Protein AF-A0A6L7NFP5-F1 (afdb_monomer)

Radius of gyration: 17.08 Å; Cα contacts (8 Å, |Δi|>4): 109; chains: 1; bounding box: 43×22×59 Å

Nearest PDB structures (foldseek):
  6egc-assembly1_A  TM=5.122E-01  e=6.727E-01  synthetic construct
  7l2j-assembly1_D  TM=4.849E-01  e=2.870E+00  Rattus norvegicus
  7xge-assembly3_E  TM=2.994E-01  e=9.548E-01  synthetic construct
  8jzn-assembly1_A  TM=4.065E-01  e=2.350E+00  Saccharomyces cerevisiae

Sequence (139 aa):
MAVHKLMSAYLLLVAVAVAVHFMVFPLYAYDSGGEIMDAAHNVWHVLDVLMAAGLVLMMLTTWREKRRYEGDSSVDLRPWLRSNVMFYGTVLLALAFVPNWFEYAWGSNSKPIVWHVIDTALPLMFAVEAHRLWRATSV

Solvent-accessible surface area (backbone atoms only — not comparable to full-atom values): 7517 Å² total; per-residue (Å²): 106,69,66,41,46,52,53,13,52,50,26,35,50,52,15,51,52,46,44,51,47,66,70,49,38,85,80,64,26,49,48,100,86,69,46,76,36,69,72,50,55,54,51,49,57,56,49,49,55,51,48,54,55,40,49,54,52,50,47,55,55,28,46,55,50,34,58,74,55,58,93,51,91,84,61,60,69,63,67,46,48,53,28,46,51,54,31,53,50,44,50,52,49,48,63,54,45,54,59,39,50,50,28,46,78,70,75,44,92,44,54,69,72,58,48,56,51,46,59,54,48,48,26,53,52,29,38,55,50,14,52,52,37,43,55,70,59,79,115

Secondary structure (DSSP, 8-state):
-HHHHHHHHHHHHHHHHHHHHHHHHHHHSB-TTSPBPHHHHHHHHHHHHHHHHHHHHHHHHHHHHHHHTSS-TTS-HHHHHHHHHHHHHHHHHHHHHHHHHHHHHTTS---HHHHHHHHHHHHHHHHHHHHHHHHTT--

Foldseek 3Di:
DVVLLVLLVLLLVLLCLLLVLVVCCVVPQQDPVRHGDPVNVVSVVVSLVSLLVNLVSQLVVLVVQLVVPPPDPPDDPPSNVVSVCLNVVSVVLCVLSPVLVVCVVVVHDRDVVSVVCNSPPSSVSSNVSSVVSVVVPVD

pLDDT: mean 91.63, std 8.27, range [48.16, 98.56]

Structure (mmCIF, N/CA/C/O backbone):
data_AF-A0A6L7NFP5-F1
#
_entry.id   AF-A0A6L7NFP5-F1
#
loop_
_atom_site.group_PDB
_atom_site.id
_atom_site.type_symbol
_atom_site.label_atom_id
_atom_site.label_alt_id
_atom_site.label_comp_id
_atom_site.label_asym_id
_atom_site.label_entity_id
_atom_site.label_seq_id
_atom_site.pd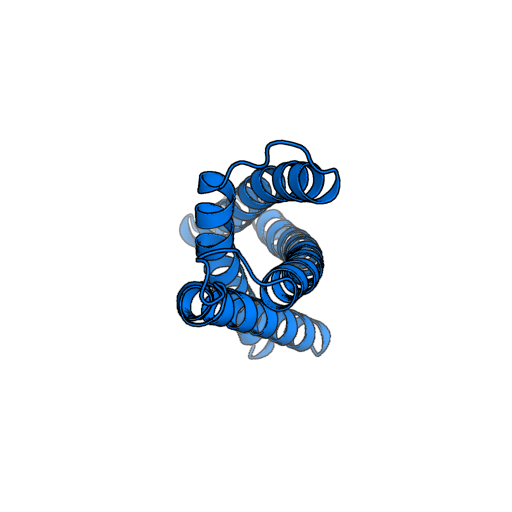bx_PDB_ins_code
_atom_site.Cartn_x
_atom_site.Cartn_y
_atom_site.Cartn_z
_atom_site.occupancy
_atom_site.B_iso_or_equiv
_atom_site.auth_seq_id
_atom_site.auth_comp_id
_atom_site.auth_asym_id
_atom_site.auth_atom_id
_atom_site.pdbx_PDB_model_num
ATOM 1 N N . MET A 1 1 ? -19.952 6.818 7.325 1.00 69.25 1 MET A N 1
ATOM 2 C CA . MET A 1 1 ? -20.266 5.578 6.578 1.00 69.25 1 MET A CA 1
ATOM 3 C C . MET A 1 1 ? -19.735 5.610 5.139 1.00 69.25 1 MET A C 1
ATOM 5 O O . MET A 1 1 ? -18.947 4.739 4.803 1.00 69.25 1 MET A O 1
ATOM 9 N N . ALA A 1 2 ? -20.060 6.619 4.317 1.00 85.62 2 ALA A N 1
ATOM 10 C CA . ALA A 1 2 ? -19.559 6.723 2.933 1.00 85.62 2 ALA A CA 1
ATOM 11 C C . ALA A 1 2 ? -18.019 6.803 2.815 1.00 85.62 2 ALA A C 1
ATOM 13 O O . ALA A 1 2 ? -17.428 6.145 1.965 1.00 85.62 2 ALA A O 1
ATOM 14 N N . VAL A 1 3 ? -17.363 7.538 3.721 1.00 91.19 3 VAL A N 1
ATOM 15 C CA . VAL A 1 3 ? -15.902 7.752 3.696 1.00 91.19 3 VAL A CA 1
ATOM 16 C C . VAL A 1 3 ? -15.105 6.445 3.809 1.00 91.19 3 VAL A C 1
ATOM 18 O O . VAL A 1 3 ? -14.180 6.235 3.035 1.00 91.19 3 VAL A O 1
ATOM 21 N N . HIS A 1 4 ? -15.484 5.528 4.708 1.00 92.31 4 HIS A N 1
ATOM 22 C CA . HIS A 1 4 ? -14.791 4.239 4.847 1.00 92.31 4 HIS A CA 1
ATOM 23 C C . HIS A 1 4 ? -14.941 3.356 3.601 1.00 92.31 4 HIS A C 1
ATOM 25 O O . HIS A 1 4 ? -13.985 2.685 3.225 1.00 92.31 4 HIS A O 1
ATOM 31 N N . LYS A 1 5 ? -16.104 3.385 2.930 1.00 93.50 5 LYS A N 1
ATOM 32 C CA . LYS A 1 5 ? -16.312 2.648 1.672 1.00 93.50 5 LYS A CA 1
ATOM 33 C C . LYS A 1 5 ? -15.468 3.219 0.535 1.00 93.50 5 LYS A C 1
ATOM 35 O O . LYS A 1 5 ? -14.884 2.448 -0.213 1.00 93.50 5 LYS A O 1
ATOM 40 N N . LEU A 1 6 ? -15.358 4.546 0.443 1.00 95.75 6 LEU A N 1
ATOM 41 C CA . LEU A 1 6 ? -14.488 5.207 -0.535 1.00 95.75 6 LEU A CA 1
ATOM 42 C C . LEU A 1 6 ? -13.010 4.876 -0.293 1.00 95.75 6 LEU A C 1
ATOM 44 O O . LEU A 1 6 ? -12.319 4.473 -1.222 1.00 95.75 6 LEU A O 1
ATOM 48 N N . MET A 1 7 ? -12.540 4.974 0.956 1.00 97.19 7 MET A N 1
ATOM 49 C CA . MET A 1 7 ? -11.166 4.603 1.327 1.00 97.19 7 MET A CA 1
ATOM 50 C C . MET A 1 7 ? -10.881 3.125 1.039 1.00 97.19 7 MET A C 1
ATOM 52 O O . MET A 1 7 ? -9.834 2.791 0.497 1.00 97.19 7 MET A O 1
ATOM 56 N N . SER A 1 8 ? -11.830 2.245 1.363 1.00 97.38 8 SER A N 1
ATOM 57 C CA . SER A 1 8 ? -11.748 0.813 1.078 1.00 97.38 8 SER A CA 1
ATOM 58 C C . SER A 1 8 ? -11.648 0.528 -0.422 1.00 97.38 8 SER A C 1
ATOM 60 O O . SER A 1 8 ? -10.729 -0.166 -0.850 1.00 97.38 8 SER A O 1
ATOM 62 N N . ALA A 1 9 ? -12.543 1.107 -1.227 1.00 97.75 9 ALA A N 1
ATOM 63 C CA . ALA A 1 9 ? -12.528 0.949 -2.677 1.00 97.75 9 ALA A CA 1
ATOM 64 C C . ALA A 1 9 ? -11.214 1.454 -3.288 1.00 97.75 9 ALA A C 1
ATOM 66 O O . ALA A 1 9 ? -10.637 0.769 -4.126 1.00 97.75 9 ALA A O 1
ATOM 67 N N . TYR A 1 10 ? -10.716 2.606 -2.828 1.00 98.31 10 TYR A N 1
ATOM 68 C CA . TYR A 1 10 ? -9.432 3.151 -3.262 1.00 98.31 10 TYR A CA 1
ATOM 69 C C . TYR A 1 10 ? -8.273 2.193 -2.960 1.00 98.31 10 TYR A C 1
ATOM 71 O O . TYR A 1 10 ? -7.544 1.807 -3.869 1.00 98.31 10 TYR A O 1
ATOM 79 N N . LEU A 1 11 ? -8.126 1.765 -1.700 1.00 98.50 11 LEU A N 1
ATOM 80 C CA . LEU A 1 11 ? -7.041 0.868 -1.292 1.00 98.50 11 LEU A CA 1
ATOM 81 C C . LEU A 1 11 ? -7.093 -0.462 -2.052 1.00 98.50 11 LEU A C 1
ATOM 83 O O . LEU A 1 11 ? -6.059 -0.946 -2.504 1.00 98.50 11 LEU A O 1
ATOM 87 N N . LEU A 1 12 ? -8.288 -1.030 -2.242 1.00 98.56 12 LEU A N 1
ATOM 88 C CA . LEU A 1 12 ? -8.457 -2.272 -2.995 1.00 98.56 12 LEU A CA 1
ATOM 89 C C . LEU A 1 12 ? -8.112 -2.098 -4.479 1.00 98.56 12 LEU A C 1
ATOM 91 O O . LEU A 1 12 ? -7.458 -2.964 -5.051 1.00 98.56 12 LEU A O 1
ATOM 95 N N . LEU A 1 13 ? -8.526 -0.989 -5.097 1.00 98.56 13 LEU A N 1
ATOM 96 C CA . LEU A 1 13 ? -8.212 -0.693 -6.494 1.00 98.56 13 LEU A CA 1
ATOM 97 C C . LEU A 1 13 ? -6.697 -0.585 -6.702 1.00 98.56 13 LEU A C 1
ATOM 99 O O . LEU A 1 13 ? -6.163 -1.227 -7.602 1.00 98.56 13 LEU A O 1
ATOM 103 N N . VAL A 1 14 ? -6.004 0.172 -5.845 1.00 98.56 14 VAL A N 1
ATOM 104 C CA . VAL A 1 14 ? -4.541 0.309 -5.912 1.00 98.56 14 VAL A CA 1
ATOM 105 C C . VAL A 1 14 ? -3.862 -1.037 -5.663 1.00 98.56 14 VAL A C 1
ATOM 107 O O . VAL A 1 14 ? -2.966 -1.406 -6.415 1.00 98.56 14 VAL A O 1
ATOM 110 N N . ALA A 1 15 ? -4.321 -1.812 -4.674 1.00 98.50 15 ALA A N 1
ATOM 111 C CA . ALA A 1 15 ? -3.798 -3.151 -4.413 1.00 98.50 15 ALA A CA 1
ATOM 112 C C . ALA A 1 15 ? -3.880 -4.055 -5.650 1.00 98.50 15 ALA A C 1
ATOM 114 O O . ALA A 1 15 ? -2.888 -4.662 -6.043 1.00 98.50 15 ALA A O 1
ATOM 115 N N . VAL A 1 16 ? -5.053 -4.126 -6.282 1.00 98.50 16 VAL A N 1
ATOM 116 C CA . VAL A 1 16 ? -5.256 -4.952 -7.477 1.00 98.50 16 VAL A CA 1
ATOM 117 C C . VAL A 1 16 ? -4.409 -4.442 -8.639 1.00 98.50 16 VAL A C 1
ATOM 119 O O . VAL A 1 16 ? -3.770 -5.250 -9.303 1.00 98.50 16 VAL A O 1
ATOM 122 N N . ALA A 1 17 ? -4.362 -3.128 -8.869 1.00 98.06 17 ALA A N 1
ATOM 123 C CA . ALA A 1 17 ? -3.584 -2.543 -9.957 1.00 98.06 17 ALA A CA 1
ATOM 124 C C . ALA A 1 17 ? -2.088 -2.873 -9.836 1.00 98.06 17 ALA A C 1
ATOM 126 O O . ALA A 1 17 ? -1.498 -3.358 -10.798 1.00 98.06 17 ALA A O 1
ATOM 127 N N . VAL A 1 18 ? -1.503 -2.686 -8.649 1.00 97.81 18 VAL A N 1
ATOM 128 C CA . VAL A 1 18 ? -0.089 -2.992 -8.386 1.00 97.81 18 VAL A CA 1
ATOM 129 C C . VAL A 1 18 ? 0.171 -4.491 -8.496 1.00 97.81 18 VAL A C 1
ATOM 131 O O . VAL A 1 18 ? 1.087 -4.891 -9.202 1.00 97.81 18 VAL A O 1
ATOM 134 N N . ALA A 1 19 ? -0.658 -5.334 -7.871 1.00 97.75 19 ALA A N 1
ATOM 135 C CA . ALA A 1 19 ? -0.469 -6.784 -7.911 1.00 97.75 19 ALA A CA 1
ATOM 136 C C . ALA A 1 19 ? -0.573 -7.349 -9.337 1.00 97.75 19 ALA A C 1
ATOM 138 O O . ALA A 1 19 ? 0.236 -8.186 -9.733 1.00 97.75 19 ALA A O 1
ATOM 139 N N . VAL A 1 20 ? -1.555 -6.889 -10.121 1.00 96.94 20 VAL A N 1
ATOM 140 C CA . VAL A 1 20 ? -1.706 -7.295 -11.523 1.00 96.94 20 VAL A CA 1
ATOM 141 C C . VAL A 1 20 ? -0.512 -6.812 -12.331 1.00 96.94 20 VAL A C 1
ATOM 143 O O . VAL A 1 20 ? 0.104 -7.623 -13.017 1.00 96.94 20 VAL A O 1
ATOM 146 N N . HIS A 1 21 ? -0.161 -5.527 -12.230 1.00 95.69 21 HIS A N 1
ATOM 147 C CA . HIS A 1 21 ? 0.953 -4.960 -12.980 1.00 95.69 21 HIS A CA 1
ATOM 148 C C . HIS A 1 21 ? 2.274 -5.660 -12.651 1.00 95.69 21 HIS A C 1
ATOM 150 O O . HIS A 1 21 ? 2.960 -6.077 -13.573 1.00 95.69 21 HIS A O 1
ATOM 156 N N . PHE A 1 22 ? 2.575 -5.902 -11.374 1.00 94.94 22 PHE A N 1
ATOM 157 C CA . PHE A 1 22 ? 3.759 -6.645 -10.939 1.00 94.94 22 PHE A CA 1
ATOM 158 C C . PHE A 1 22 ? 3.847 -8.042 -11.575 1.00 94.94 22 PHE A C 1
ATOM 160 O O . PHE A 1 22 ? 4.906 -8.445 -12.049 1.00 94.94 22 PHE A O 1
ATOM 167 N N . MET A 1 23 ? 2.723 -8.764 -11.650 1.00 94.75 23 MET A N 1
ATOM 168 C CA . MET A 1 23 ? 2.671 -10.106 -12.245 1.00 94.75 23 MET A CA 1
ATOM 169 C C . MET A 1 23 ? 2.800 -10.093 -13.769 1.00 94.75 23 MET A C 1
ATOM 171 O O . MET A 1 23 ? 3.398 -11.004 -14.341 1.00 94.75 23 MET A O 1
ATOM 175 N N . VAL A 1 24 ? 2.225 -9.091 -14.441 1.00 94.00 24 VAL A N 1
ATOM 176 C CA . VAL A 1 24 ? 2.261 -9.005 -15.908 1.00 94.00 24 VAL A CA 1
ATOM 177 C C . VAL A 1 24 ? 3.479 -8.253 -16.438 1.00 94.00 24 VAL A C 1
ATOM 179 O O . VAL A 1 24 ? 3.789 -8.398 -17.615 1.00 94.00 24 VAL A O 1
ATOM 182 N N . PHE A 1 25 ? 4.188 -7.490 -15.600 1.00 90.94 25 PHE A N 1
ATOM 183 C CA . PHE A 1 25 ? 5.337 -6.671 -15.987 1.00 90.94 25 PHE A CA 1
ATOM 184 C C . PHE A 1 25 ? 6.372 -7.459 -16.805 1.00 90.94 25 PHE A C 1
ATOM 186 O O . PHE A 1 25 ? 6.695 -7.010 -17.904 1.00 90.94 25 PHE A O 1
ATOM 193 N N . PRO A 1 26 ? 6.809 -8.674 -16.408 1.00 89.75 26 PRO A N 1
ATOM 194 C CA . PRO A 1 26 ? 7.782 -9.435 -17.196 1.00 89.75 26 PRO A CA 1
ATOM 195 C C . PRO A 1 26 ? 7.320 -9.786 -18.619 1.00 89.75 26 PRO A C 1
ATOM 197 O O . PRO A 1 26 ? 8.154 -10.081 -19.468 1.00 89.75 26 PRO A O 1
ATOM 200 N N . LEU A 1 27 ? 6.009 -9.771 -18.891 1.00 89.94 27 LEU A N 1
ATOM 201 C CA . LEU A 1 27 ? 5.435 -10.160 -20.182 1.00 89.94 27 LEU A CA 1
ATOM 202 C 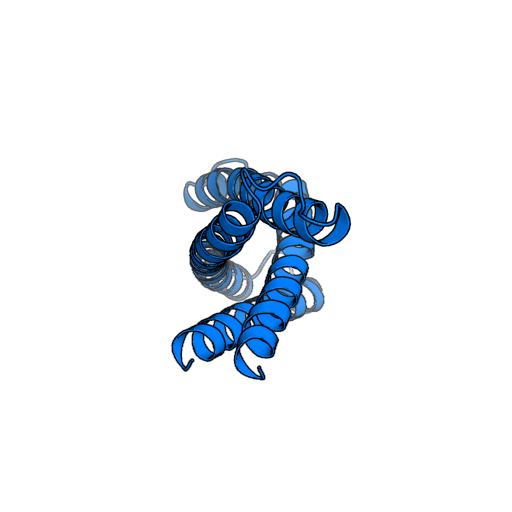C . LEU A 1 27 ? 5.501 -9.052 -21.237 1.00 89.94 27 LEU A C 1
ATOM 204 O O . LEU A 1 27 ? 5.393 -9.352 -22.423 1.00 89.94 27 LEU A O 1
ATOM 208 N N . TYR A 1 28 ? 5.618 -7.788 -20.824 1.00 88.50 28 TYR A N 1
ATOM 209 C CA . TYR A 1 28 ? 5.566 -6.649 -21.748 1.00 88.50 28 TYR A CA 1
ATOM 210 C C . TYR A 1 28 ? 6.579 -5.546 -21.445 1.00 88.50 28 TYR A C 1
ATOM 212 O O . TYR A 1 28 ? 6.669 -4.582 -22.200 1.00 88.50 28 TYR A O 1
ATOM 220 N N . ALA A 1 29 ? 7.314 -5.647 -20.338 1.00 87.88 29 ALA A N 1
ATOM 221 C CA . ALA A 1 29 ? 8.253 -4.612 -19.944 1.00 87.88 29 ALA A CA 1
ATOM 222 C C . ALA A 1 29 ? 9.473 -4.531 -20.850 1.00 87.88 29 ALA A C 1
ATOM 224 O O . ALA A 1 29 ? 10.096 -3.481 -20.861 1.00 87.88 29 ALA A O 1
ATOM 225 N N . TYR A 1 30 ? 9.812 -5.595 -21.578 1.00 89.50 30 TYR A N 1
ATOM 226 C CA . TYR A 1 30 ? 11.044 -5.682 -22.351 1.00 89.50 30 TYR A CA 1
ATOM 227 C C . TYR A 1 30 ? 10.773 -5.615 -23.851 1.00 89.50 30 TYR A C 1
ATOM 229 O O . TYR A 1 30 ? 9.870 -6.285 -24.357 1.00 89.50 30 TYR A O 1
ATOM 237 N N . ASP A 1 31 ? 11.569 -4.820 -24.559 1.00 86.31 31 ASP A N 1
ATOM 238 C CA . ASP A 1 31 ? 11.563 -4.776 -26.016 1.00 86.31 31 ASP A CA 1
ATOM 239 C C . ASP A 1 31 ? 12.318 -5.975 -26.632 1.00 86.31 31 ASP A C 1
ATOM 241 O O . ASP A 1 31 ? 12.824 -6.860 -25.937 1.00 86.31 31 ASP A O 1
ATOM 245 N N . SER A 1 32 ? 12.417 -6.020 -27.965 1.00 84.75 32 SER A N 1
ATOM 246 C CA . SER A 1 32 ? 13.151 -7.083 -28.669 1.00 84.75 32 SER A CA 1
ATOM 247 C C . SER A 1 32 ? 14.661 -7.103 -28.388 1.00 84.75 32 SER A C 1
ATOM 249 O O . SER A 1 32 ? 15.314 -8.098 -28.697 1.00 84.75 32 SER A O 1
ATOM 251 N N . GLY A 1 33 ? 15.219 -6.016 -27.846 1.00 84.38 33 GLY A N 1
ATOM 252 C CA . GLY A 1 33 ? 16.610 -5.902 -27.411 1.00 84.38 33 GLY A CA 1
ATOM 253 C C . GLY A 1 33 ? 16.832 -6.307 -25.950 1.00 84.38 33 GLY A C 1
ATOM 254 O O . GLY A 1 33 ? 17.980 -6.418 -25.527 1.00 84.38 33 GLY A O 1
ATOM 255 N N . GLY A 1 34 ? 15.761 -6.575 -25.195 1.00 81.69 34 GLY A N 1
ATOM 256 C CA . GLY A 1 34 ? 15.824 -6.878 -23.766 1.00 81.69 34 GLY A CA 1
ATOM 257 C C . GLY A 1 34 ? 15.925 -5.636 -22.878 1.00 81.69 34 GLY A C 1
ATOM 258 O O . GLY A 1 34 ? 16.208 -5.771 -21.687 1.00 81.69 34 GLY A O 1
ATOM 259 N N . GLU A 1 35 ? 15.693 -4.440 -23.424 1.00 83.75 35 GLU A N 1
ATOM 260 C CA . GLU A 1 35 ? 15.655 -3.190 -22.666 1.00 83.75 35 GLU A CA 1
ATOM 261 C C . GLU A 1 35 ? 14.242 -2.907 -22.151 1.00 83.75 35 GLU A C 1
ATOM 263 O O . GLU A 1 35 ? 13.248 -3.302 -22.765 1.00 83.75 35 GLU A O 1
ATOM 268 N N . ILE A 1 36 ? 14.137 -2.233 -21.001 1.00 83.25 36 ILE A N 1
ATOM 269 C CA . ILE A 1 36 ? 12.831 -1.887 -20.433 1.00 83.25 36 ILE A CA 1
ATOM 270 C C . ILE A 1 36 ? 12.190 -0.777 -21.272 1.00 83.25 36 ILE A C 1
ATOM 272 O O . ILE A 1 36 ? 12.762 0.296 -21.428 1.00 83.25 36 ILE A O 1
ATOM 276 N N . MET A 1 37 ? 10.972 -1.011 -21.752 1.00 86.06 37 MET A N 1
ATOM 277 C CA . MET A 1 37 ? 10.187 -0.042 -22.507 1.00 86.06 37 MET A CA 1
ATOM 278 C C . MET A 1 37 ? 9.759 1.143 -21.628 1.00 86.06 37 MET A C 1
ATOM 280 O O . MET A 1 37 ? 9.187 0.950 -20.551 1.00 86.06 37 MET A O 1
ATOM 284 N N . ASP A 1 38 ? 9.889 2.370 -22.146 1.00 84.31 38 ASP A N 1
ATOM 285 C CA . ASP A 1 38 ? 9.440 3.606 -21.476 1.00 84.31 38 ASP A CA 1
ATOM 286 C C . ASP A 1 38 ? 7.981 3.534 -21.006 1.00 84.31 38 ASP A C 1
ATOM 288 O O . ASP A 1 38 ? 7.623 3.995 -19.922 1.00 84.31 38 ASP A O 1
ATOM 292 N N . ALA A 1 39 ? 7.114 2.915 -21.812 1.00 82.44 39 ALA A N 1
ATOM 293 C CA . ALA A 1 39 ? 5.708 2.734 -21.472 1.00 82.44 39 ALA A CA 1
ATOM 294 C C . ALA A 1 39 ? 5.521 1.923 -20.178 1.00 82.44 39 ALA A C 1
ATOM 296 O O . ALA A 1 39 ? 4.657 2.262 -19.372 1.00 82.44 39 ALA A O 1
ATOM 297 N N . ALA A 1 40 ? 6.334 0.887 -19.953 1.00 83.81 40 ALA A N 1
ATOM 298 C CA . ALA A 1 40 ? 6.277 0.082 -18.737 1.00 83.81 40 ALA A CA 1
ATOM 299 C C . ALA A 1 40 ? 6.799 0.863 -17.520 1.00 83.81 40 ALA A C 1
ATOM 301 O O . ALA A 1 40 ? 6.203 0.796 -16.448 1.00 83.81 40 ALA A O 1
ATOM 302 N N . HIS A 1 41 ? 7.845 1.672 -17.705 1.00 83.38 41 HIS A N 1
ATOM 303 C CA . HIS A 1 41 ? 8.381 2.562 -16.672 1.00 83.38 41 HIS A CA 1
ATOM 304 C C . HIS A 1 41 ? 7.357 3.623 -16.226 1.00 83.38 41 HIS A C 1
ATOM 306 O O . HIS A 1 41 ? 7.167 3.867 -15.034 1.00 83.38 41 HIS A O 1
ATOM 312 N N . ASN A 1 42 ? 6.628 4.207 -17.182 1.00 88.75 42 ASN A N 1
ATOM 313 C CA . ASN A 1 42 ? 5.599 5.212 -16.910 1.00 88.75 42 ASN A CA 1
ATOM 314 C C . ASN A 1 42 ? 4.424 4.665 -16.083 1.00 88.75 42 ASN A C 1
ATOM 316 O O . ASN A 1 42 ? 3.838 5.405 -15.292 1.00 88.75 42 ASN A O 1
ATOM 320 N N . VAL A 1 43 ? 4.079 3.380 -16.234 1.00 92.75 43 VAL A N 1
ATOM 321 C CA . VAL A 1 43 ? 3.025 2.752 -15.419 1.00 92.75 43 VAL A CA 1
ATOM 322 C C . VAL A 1 43 ? 3.450 2.673 -13.953 1.00 92.75 43 VAL A C 1
ATOM 324 O O . VAL A 1 43 ? 2.660 3.055 -13.087 1.00 92.75 43 VAL A O 1
ATOM 327 N N . TRP A 1 44 ? 4.694 2.272 -13.672 1.00 92.31 44 TRP A N 1
ATOM 328 C CA . TRP A 1 44 ? 5.224 2.253 -12.305 1.00 92.31 44 TRP A CA 1
ATOM 329 C C . TRP A 1 44 ? 5.191 3.629 -11.649 1.00 92.31 44 TRP A C 1
ATOM 331 O O . TRP A 1 44 ? 4.692 3.743 -10.537 1.00 92.31 44 TRP A O 1
ATOM 341 N N . HIS A 1 45 ? 5.572 4.696 -12.355 1.00 91.75 45 HIS A N 1
ATOM 342 C CA . HIS A 1 45 ? 5.480 6.052 -11.800 1.00 91.75 45 HIS A CA 1
ATOM 343 C C . HIS A 1 45 ? 4.067 6.441 -11.353 1.00 91.75 45 HIS A C 1
ATOM 345 O O . HIS A 1 45 ? 3.893 7.052 -10.296 1.00 91.75 45 HIS A O 1
ATOM 351 N N . VAL A 1 46 ? 3.045 6.098 -12.142 1.00 95.06 46 VAL A N 1
ATOM 352 C CA . VAL A 1 46 ? 1.650 6.363 -11.765 1.00 95.06 46 VAL A CA 1
ATOM 353 C C . VAL A 1 46 ? 1.258 5.522 -10.551 1.00 95.06 46 VAL A C 1
ATOM 355 O O . VAL A 1 46 ? 0.641 6.040 -9.617 1.00 95.06 46 VAL A O 1
ATOM 358 N N . LEU A 1 47 ? 1.623 4.239 -10.545 1.00 96.44 47 LEU A N 1
ATOM 359 C CA . LEU A 1 47 ? 1.330 3.336 -9.435 1.00 96.44 47 LEU A CA 1
ATOM 360 C C . LEU A 1 47 ? 2.017 3.773 -8.143 1.00 96.44 47 LEU A C 1
ATOM 362 O O . LEU A 1 47 ? 1.354 3.784 -7.110 1.00 96.44 47 LEU A O 1
ATOM 366 N N . ASP A 1 48 ? 3.266 4.229 -8.195 1.00 95.81 48 ASP A N 1
ATOM 367 C CA . ASP A 1 48 ? 4.005 4.724 -7.035 1.00 95.81 48 ASP A CA 1
ATOM 368 C C . ASP A 1 48 ? 3.283 5.904 -6.376 1.00 95.81 48 ASP A C 1
ATOM 370 O O . ASP A 1 48 ? 3.086 5.923 -5.160 1.00 95.81 48 ASP A O 1
ATOM 374 N N . VAL A 1 49 ? 2.800 6.871 -7.165 1.00 96.81 49 VAL A N 1
ATOM 375 C CA . VAL A 1 49 ? 2.023 8.006 -6.637 1.00 96.81 49 VAL A CA 1
ATOM 376 C C . VAL A 1 49 ? 0.750 7.519 -5.937 1.00 96.81 49 VAL A C 1
ATOM 378 O O . VAL A 1 49 ? 0.415 7.979 -4.838 1.00 96.81 49 VAL A O 1
ATOM 381 N N . LEU A 1 50 ? 0.041 6.562 -6.541 1.00 98.19 50 LEU A N 1
ATOM 382 C CA . LEU A 1 50 ? -1.172 5.982 -5.960 1.00 98.19 50 LEU A CA 1
ATOM 383 C C . LEU A 1 50 ? -0.874 5.168 -4.691 1.00 98.19 50 LEU A C 1
ATOM 385 O O . LEU A 1 50 ? -1.627 5.245 -3.713 1.00 98.19 50 LEU A O 1
ATOM 389 N N . MET A 1 51 ? 0.235 4.430 -4.673 1.00 98.19 51 MET A N 1
ATOM 390 C CA . MET A 1 51 ? 0.730 3.690 -3.514 1.00 98.19 51 MET A CA 1
ATOM 391 C C . MET A 1 51 ? 1.112 4.634 -2.382 1.00 98.19 51 MET A C 1
ATOM 393 O O . MET A 1 51 ? 0.731 4.382 -1.241 1.00 98.19 51 MET A O 1
ATOM 397 N N . ALA A 1 52 ? 1.767 5.756 -2.677 1.00 98.06 52 ALA A N 1
ATOM 398 C CA . ALA A 1 52 ? 2.111 6.774 -1.692 1.00 98.06 52 ALA A CA 1
ATOM 399 C C . ALA A 1 52 ? 0.854 7.345 -1.015 1.00 98.06 52 ALA A C 1
ATOM 401 O O . ALA A 1 52 ? 0.760 7.395 0.214 1.00 98.06 52 ALA A O 1
ATOM 402 N N . ALA A 1 53 ? -0.162 7.705 -1.805 1.00 98.19 53 ALA A N 1
ATOM 403 C CA . ALA A 1 53 ? -1.446 8.161 -1.275 1.00 98.19 53 ALA A CA 1
ATOM 404 C C . ALA A 1 53 ? -2.173 7.057 -0.478 1.00 98.19 53 ALA A C 1
ATOM 406 O O . ALA A 1 53 ? -2.748 7.329 0.580 1.00 98.19 53 ALA A O 1
ATOM 407 N N . GLY A 1 54 ? -2.099 5.799 -0.926 1.00 98.31 54 GLY A N 1
ATOM 408 C CA . GLY A 1 54 ? -2.623 4.640 -0.197 1.00 98.31 54 GLY A CA 1
ATOM 409 C C . GLY A 1 54 ? -1.929 4.410 1.142 1.00 98.31 54 GLY A C 1
ATOM 410 O O . GLY A 1 54 ? -2.597 4.164 2.143 1.00 98.31 54 GLY A O 1
ATOM 411 N N . LEU A 1 55 ? -0.609 4.576 1.191 1.00 98.38 55 LEU A N 1
ATOM 412 C CA . LEU A 1 55 ? 0.196 4.502 2.407 1.00 98.38 55 LEU A CA 1
ATOM 413 C C . LEU A 1 55 ? -0.221 5.569 3.418 1.00 98.38 55 LEU A C 1
ATOM 415 O O . LEU A 1 55 ? -0.400 5.247 4.590 1.00 98.38 55 LEU A O 1
ATOM 419 N N . VAL A 1 56 ? -0.443 6.813 2.981 1.00 98.38 56 VAL A N 1
ATOM 420 C CA . VAL A 1 56 ? -0.946 7.885 3.858 1.00 98.38 56 VAL A CA 1
ATOM 421 C C . VAL A 1 56 ? -2.315 7.518 4.434 1.00 98.38 56 VAL A C 1
ATOM 423 O O . VAL A 1 56 ? -2.522 7.616 5.645 1.00 98.38 56 VAL A O 1
ATOM 426 N N . LEU A 1 57 ? -3.245 7.052 3.595 1.00 97.94 57 LEU A N 1
ATOM 427 C CA . LEU A 1 57 ? -4.570 6.626 4.051 1.00 97.94 57 LEU A CA 1
ATOM 428 C C . LEU A 1 57 ? -4.485 5.464 5.047 1.00 97.94 57 LEU A C 1
ATOM 430 O O . LEU A 1 57 ? -5.066 5.552 6.128 1.00 97.94 57 LEU A O 1
ATOM 434 N N . MET A 1 58 ? -3.731 4.415 4.714 1.00 97.81 58 MET A N 1
ATOM 435 C CA . MET A 1 58 ? -3.535 3.248 5.572 1.00 97.81 58 MET A CA 1
ATOM 436 C C . MET A 1 58 ? -2.864 3.632 6.895 1.00 97.81 58 MET A C 1
ATOM 438 O O . MET A 1 58 ? -3.268 3.144 7.948 1.00 97.81 58 MET A O 1
ATOM 442 N N . MET A 1 59 ? -1.896 4.553 6.883 1.00 98.19 59 MET A N 1
ATOM 443 C CA . MET A 1 59 ? -1.255 5.065 8.096 1.00 98.19 59 MET A CA 1
ATOM 444 C C . MET A 1 59 ? -2.283 5.722 9.017 1.00 98.19 59 MET A C 1
ATOM 446 O O . MET A 1 59 ? -2.352 5.408 10.203 1.00 98.19 59 MET A O 1
ATOM 450 N N . LEU A 1 60 ? -3.132 6.597 8.472 1.00 97.62 60 LEU A N 1
ATOM 451 C CA . LEU A 1 60 ? -4.172 7.281 9.239 1.00 97.62 60 LEU A CA 1
ATOM 452 C C . LEU A 1 60 ? -5.203 6.304 9.819 1.00 97.62 60 LEU A C 1
ATOM 454 O O . LEU A 1 60 ? -5.612 6.457 10.973 1.00 97.62 60 LEU A O 1
ATOM 458 N N . THR A 1 61 ? -5.646 5.310 9.047 1.00 96.62 61 THR A N 1
ATOM 459 C CA . THR A 1 61 ? -6.694 4.378 9.487 1.00 96.62 61 THR A CA 1
ATOM 460 C C . THR A 1 61 ? -6.176 3.341 10.478 1.00 96.62 61 THR A C 1
ATOM 462 O O . THR A 1 61 ? -6.860 3.064 11.467 1.00 96.62 61 THR A O 1
ATOM 465 N N . THR A 1 62 ? -4.967 2.816 10.274 1.00 96.88 62 THR A N 1
ATOM 466 C CA . THR A 1 62 ? -4.322 1.870 11.200 1.00 96.88 62 THR A CA 1
ATOM 467 C C . THR A 1 62 ? -3.854 2.555 12.483 1.00 96.88 62 THR A C 1
ATOM 469 O O . THR A 1 62 ? -4.011 1.982 13.560 1.00 96.88 62 THR A O 1
ATOM 472 N N . TRP A 1 63 ? -3.387 3.807 12.415 1.00 97.19 63 TRP A N 1
ATOM 473 C CA . TRP A 1 63 ? -3.077 4.609 13.602 1.00 97.19 63 TRP A CA 1
ATOM 474 C C . TRP A 1 63 ? -4.315 4.839 14.468 1.00 97.19 63 TRP A C 1
ATOM 476 O O . TRP A 1 63 ? -4.286 4.602 15.676 1.00 97.19 63 TRP A O 1
ATOM 486 N N . ARG A 1 64 ? -5.429 5.256 13.851 1.00 95.00 64 ARG A N 1
ATOM 487 C CA . ARG A 1 64 ? -6.707 5.433 14.556 1.00 95.00 64 ARG A CA 1
ATOM 488 C C . ARG A 1 64 ? -7.180 4.141 15.209 1.00 95.00 64 ARG A C 1
ATOM 490 O O . ARG A 1 64 ? -7.684 4.189 16.324 1.00 95.00 64 ARG A O 1
ATOM 497 N N . GLU A 1 65 ? -7.015 3.006 14.534 1.00 93.44 65 GLU A N 1
ATOM 498 C CA . GLU A 1 65 ? -7.371 1.706 15.102 1.00 93.44 65 GLU A CA 1
ATOM 49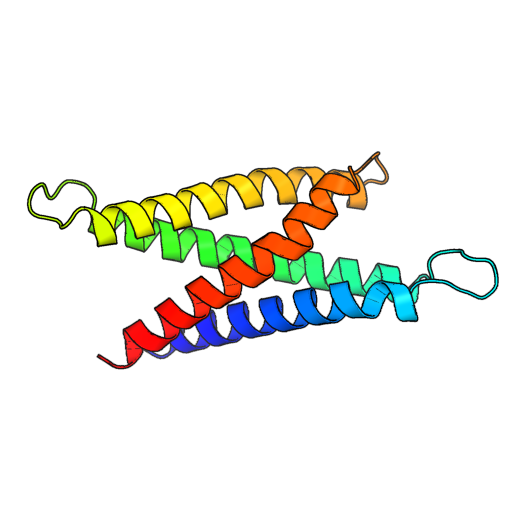9 C C . GLU A 1 65 ? -6.477 1.342 16.289 1.00 93.44 65 GLU A C 1
ATOM 501 O O . GLU A 1 65 ? -6.987 0.980 17.342 1.00 93.44 65 GLU A O 1
ATOM 506 N N . LYS A 1 66 ? -5.155 1.506 16.163 1.00 94.69 66 LYS A N 1
ATOM 507 C CA . LYS A 1 66 ? -4.209 1.279 17.264 1.00 94.69 66 LYS A CA 1
ATOM 508 C C . LYS A 1 66 ? -4.571 2.111 18.495 1.00 94.69 66 LYS A C 1
ATOM 510 O O . LYS A 1 66 ? -4.617 1.573 19.595 1.00 94.69 66 LYS A O 1
ATOM 515 N N . ARG A 1 67 ? -4.897 3.395 18.305 1.00 94.31 67 ARG A N 1
ATOM 516 C CA . ARG A 1 67 ? -5.306 4.315 19.381 1.00 94.31 67 ARG A CA 1
ATOM 517 C C . ARG A 1 67 ? -6.549 3.857 20.147 1.00 94.31 67 ARG A C 1
ATOM 519 O O . ARG A 1 67 ? -6.667 4.191 21.317 1.00 94.31 67 ARG A O 1
ATOM 526 N N . ARG A 1 68 ? -7.464 3.100 19.527 1.00 89.69 68 ARG A N 1
ATOM 527 C CA . ARG A 1 68 ? -8.668 2.578 20.208 1.00 89.69 68 ARG A CA 1
ATOM 528 C C . ARG A 1 68 ? -8.351 1.527 21.265 1.00 89.69 68 ARG A C 1
ATOM 530 O O . ARG A 1 68 ? -9.154 1.334 22.165 1.00 89.69 68 ARG A O 1
ATOM 537 N N . TYR A 1 69 ? -7.212 0.856 21.133 1.00 88.38 69 TYR A N 1
ATOM 538 C CA . TYR A 1 69 ? -6.781 -0.216 22.025 1.00 88.38 69 TYR A CA 1
ATOM 539 C C . TYR A 1 69 ? -5.622 0.212 22.939 1.00 88.38 69 TYR A C 1
ATOM 541 O O . TYR A 1 69 ? -5.048 -0.615 23.643 1.00 88.38 69 TYR A O 1
ATOM 549 N N . GLU A 1 70 ? -5.237 1.491 22.922 1.00 86.94 70 GLU A N 1
ATOM 550 C CA . GLU A 1 70 ? -4.240 2.036 23.844 1.00 86.94 70 GLU A CA 1
ATOM 551 C C . GLU A 1 70 ? -4.890 2.398 25.184 1.00 86.94 70 GLU A C 1
ATOM 553 O O . GLU A 1 70 ? -5.861 3.146 25.223 1.00 86.94 70 GLU A O 1
ATOM 558 N N . GLY A 1 71 ? -4.310 1.924 26.290 1.00 76.00 71 GLY A N 1
ATOM 559 C CA . GLY A 1 71 ? -4.681 2.357 27.644 1.00 76.00 71 GLY A CA 1
ATOM 560 C C . GLY A 1 71 ? -5.829 1.587 28.298 1.00 76.00 71 GLY A C 1
ATOM 561 O O . GLY A 1 71 ? -6.123 1.843 29.461 1.00 76.00 71 GLY A O 1
ATOM 562 N N . ASP A 1 72 ? -6.431 0.625 27.599 1.00 79.38 72 ASP A N 1
ATOM 563 C CA . ASP A 1 72 ? -7.461 -0.249 28.153 1.00 79.38 72 ASP A CA 1
ATOM 564 C C . ASP A 1 72 ? -6.888 -1.653 28.404 1.00 79.38 72 ASP A C 1
ATOM 566 O O . ASP A 1 72 ? -6.642 -2.429 27.479 1.00 79.38 72 ASP A O 1
ATOM 570 N N . SER A 1 73 ? -6.640 -1.969 29.678 1.00 74.00 73 SER A N 1
ATOM 571 C CA . SER A 1 73 ? -6.112 -3.265 30.122 1.00 74.00 73 SER A CA 1
ATOM 572 C C . SER A 1 73 ? -7.130 -4.405 30.027 1.00 74.00 73 SER A C 1
ATOM 574 O O . SER A 1 73 ? -6.754 -5.558 30.226 1.00 74.00 73 SER A O 1
ATOM 576 N N . SER A 1 74 ? -8.396 -4.102 29.720 1.00 81.06 74 SER A N 1
ATOM 577 C CA . SER A 1 74 ? -9.449 -5.097 29.506 1.00 81.06 74 SER A CA 1
ATOM 578 C C . SER A 1 74 ? -9.553 -5.576 28.053 1.00 81.06 74 SER A C 1
ATOM 580 O O . SER A 1 74 ? -10.322 -6.491 27.759 1.00 81.06 74 SER A O 1
ATOM 582 N N . VAL A 1 75 ? -8.769 -4.992 27.138 1.00 80.00 75 VAL A N 1
ATOM 583 C CA . VAL A 1 75 ? -8.778 -5.351 25.716 1.00 80.00 75 VAL A CA 1
ATO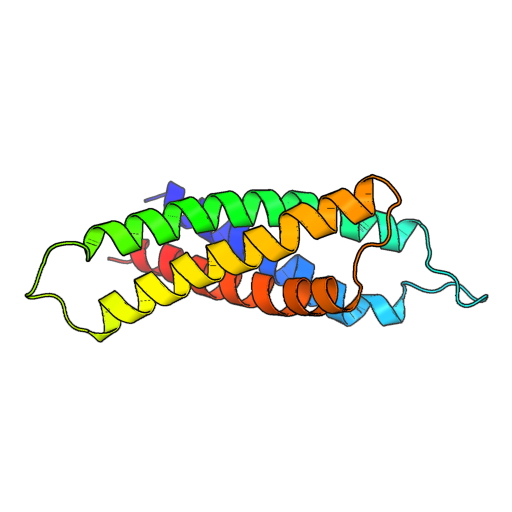M 584 C C . VAL A 1 75 ? -8.155 -6.727 25.486 1.00 80.00 75 VAL A C 1
ATOM 586 O O . VAL A 1 75 ? -7.024 -7.002 25.888 1.00 80.00 75 VAL A O 1
ATOM 589 N N . ASP A 1 76 ? -8.867 -7.562 24.728 1.00 88.31 76 ASP A N 1
ATOM 590 C CA . ASP A 1 76 ? -8.359 -8.842 24.243 1.00 88.31 76 ASP A CA 1
ATOM 591 C C . ASP A 1 76 ? -7.032 -8.685 23.474 1.00 88.31 76 ASP A C 1
ATOM 593 O O . ASP A 1 76 ? -6.884 -7.843 22.581 1.00 88.31 76 ASP A O 1
ATOM 597 N N . LEU A 1 77 ? -6.079 -9.585 23.738 1.00 89.94 77 LEU A N 1
ATOM 598 C CA . LEU A 1 77 ? -4.745 -9.570 23.121 1.00 89.94 77 LEU A CA 1
ATOM 599 C C . LEU A 1 77 ? -4.790 -9.573 21.582 1.00 89.94 77 LEU A C 1
ATOM 601 O O . LEU A 1 77 ? -3.946 -8.968 20.922 1.00 89.94 77 LEU A O 1
ATOM 605 N N . ARG A 1 78 ? -5.766 -10.267 20.985 1.00 91.75 78 ARG A N 1
ATOM 606 C CA . ARG A 1 78 ? -5.829 -10.483 19.532 1.00 91.75 78 ARG A CA 1
ATOM 607 C C . ARG A 1 78 ? -6.151 -9.199 18.741 1.00 91.75 78 ARG A C 1
ATOM 609 O O . ARG A 1 78 ? -5.389 -8.903 17.816 1.00 91.75 78 ARG A O 1
ATOM 616 N N . PRO A 1 79 ? -7.228 -8.441 19.035 1.00 89.81 79 PRO A N 1
ATOM 617 C CA . PRO A 1 79 ? -7.466 -7.125 18.434 1.00 89.81 79 PRO A CA 1
ATOM 618 C C . PRO A 1 79 ? -6.287 -6.165 18.599 1.00 89.81 79 PRO A C 1
ATOM 620 O O . PRO A 1 79 ? -5.860 -5.560 17.614 1.00 89.81 79 PRO A O 1
ATOM 623 N N . TRP A 1 80 ? -5.712 -6.107 19.805 1.00 92.00 80 TRP A N 1
ATOM 624 C CA . TRP A 1 80 ? -4.558 -5.261 20.101 1.00 92.00 80 TRP A CA 1
ATOM 625 C C . TRP A 1 80 ? -3.340 -5.625 19.241 1.00 92.00 80 TRP A C 1
ATOM 627 O O . TRP A 1 80 ? -2.728 -4.755 18.614 1.00 92.00 80 TRP A O 1
ATOM 637 N N . LEU A 1 81 ? -3.002 -6.915 19.144 1.00 94.25 81 LEU A N 1
ATOM 638 C CA . LEU A 1 81 ? -1.867 -7.369 18.341 1.00 94.25 81 LEU A CA 1
ATOM 639 C C . LEU A 1 81 ? -2.096 -7.059 16.859 1.00 94.25 81 LEU A C 1
ATOM 641 O O . LEU A 1 81 ? -1.208 -6.529 16.196 1.00 94.25 81 LEU A O 1
ATOM 645 N N . ARG A 1 82 ? -3.306 -7.321 16.346 1.00 93.69 82 ARG A N 1
ATOM 646 C CA . ARG A 1 82 ? -3.663 -7.036 14.951 1.00 93.69 82 ARG A CA 1
ATOM 647 C C . ARG A 1 82 ? -3.496 -5.554 14.614 1.00 93.69 82 ARG A C 1
ATOM 649 O O . ARG A 1 82 ? -2.913 -5.246 13.577 1.00 93.69 82 ARG A O 1
ATOM 656 N N . SER A 1 83 ? -3.988 -4.641 15.455 1.00 93.38 83 SER A N 1
ATOM 657 C CA . SER A 1 83 ? -3.864 -3.202 15.194 1.00 93.38 83 SER A CA 1
ATOM 658 C C . SER A 1 83 ? -2.413 -2.727 15.237 1.00 93.38 83 SER A C 1
ATOM 660 O O . SER A 1 83 ? -2.012 -1.916 14.405 1.00 93.38 83 SER A O 1
ATOM 662 N N . ASN A 1 84 ? -1.607 -3.259 16.164 1.00 95.56 84 ASN A N 1
ATOM 663 C CA . ASN A 1 84 ? -0.186 -2.925 16.258 1.00 95.56 84 ASN A CA 1
ATOM 664 C C . ASN A 1 84 ? 0.597 -3.442 15.048 1.00 95.56 84 ASN A C 1
ATOM 666 O O . ASN A 1 84 ? 1.338 -2.674 14.442 1.00 95.56 84 ASN A O 1
ATOM 670 N N . VAL A 1 85 ? 0.395 -4.703 14.654 1.00 96.62 85 VAL A N 1
ATOM 671 C CA . VAL A 1 85 ? 1.050 -5.291 13.475 1.00 96.62 85 VAL A CA 1
ATOM 672 C C . VAL A 1 85 ? 0.697 -4.510 12.211 1.00 96.62 85 VAL A C 1
ATOM 674 O O . VAL A 1 85 ? 1.595 -4.162 11.450 1.00 96.62 85 VAL A O 1
ATOM 677 N N . MET A 1 86 ? -0.580 -4.173 12.004 1.00 97.31 86 MET A N 1
ATOM 678 C CA . MET A 1 86 ? -0.991 -3.383 10.839 1.00 97.31 86 MET A CA 1
ATOM 679 C C . MET A 1 86 ? -0.350 -1.992 10.836 1.00 97.31 86 MET A C 1
ATOM 681 O O . MET A 1 86 ? 0.164 -1.563 9.806 1.00 97.31 86 MET A O 1
ATOM 685 N N . PHE A 1 87 ? -0.339 -1.294 11.975 1.00 97.69 87 PHE A N 1
ATOM 686 C CA . PHE A 1 87 ? 0.252 0.040 12.062 1.00 97.69 87 PHE A CA 1
ATOM 687 C C . PHE A 1 87 ? 1.772 0.013 11.854 1.00 97.69 87 PHE A C 1
ATOM 689 O O . PHE A 1 87 ? 2.282 0.698 10.972 1.00 97.69 87 PHE A O 1
ATOM 696 N N . TYR A 1 88 ? 2.505 -0.807 12.610 1.00 98.06 88 TYR A N 1
ATOM 697 C CA . TYR A 1 88 ? 3.963 -0.868 12.494 1.00 98.06 88 TYR A CA 1
ATOM 698 C C . TYR A 1 88 ? 4.423 -1.468 11.163 1.00 98.06 88 TYR A C 1
ATOM 700 O O . TYR A 1 88 ? 5.419 -1.006 10.615 1.00 98.06 88 TYR A O 1
ATOM 708 N N . GLY A 1 89 ? 3.679 -2.423 10.598 1.00 97.81 89 GLY A N 1
ATOM 709 C CA . GLY A 1 89 ? 3.912 -2.908 9.237 1.00 97.81 89 GLY A CA 1
ATOM 710 C C . GLY A 1 89 ? 3.747 -1.796 8.199 1.00 97.81 89 GLY A C 1
ATOM 711 O O . GLY A 1 89 ? 4.590 -1.646 7.320 1.00 97.81 89 GLY A O 1
ATOM 712 N N . THR A 1 90 ? 2.728 -0.944 8.355 1.00 98.06 90 THR A N 1
ATOM 713 C CA . THR A 1 90 ? 2.526 0.232 7.492 1.00 98.06 90 THR A CA 1
ATOM 714 C C . THR A 1 90 ? 3.678 1.228 7.625 1.00 98.06 90 THR A C 1
ATOM 716 O O . THR A 1 90 ? 4.172 1.721 6.617 1.00 98.06 90 THR A O 1
ATOM 719 N N . VAL A 1 91 ? 4.143 1.501 8.850 1.00 98.25 91 VAL A N 1
ATOM 720 C CA . VAL A 1 91 ? 5.317 2.359 9.104 1.00 98.25 91 VAL A CA 1
ATOM 721 C C . VAL A 1 91 ? 6.566 1.790 8.442 1.00 98.25 91 VAL A C 1
ATOM 723 O O . VAL A 1 91 ? 7.269 2.522 7.752 1.00 98.25 91 VAL A O 1
ATOM 726 N N . LEU A 1 92 ? 6.825 0.493 8.605 1.00 98.19 92 LEU A N 1
ATOM 727 C CA . LEU A 1 92 ? 7.981 -0.164 8.006 1.00 98.19 92 LEU A CA 1
ATOM 728 C C . LEU A 1 92 ? 7.948 -0.078 6.475 1.00 98.19 92 LEU A C 1
ATOM 730 O O . LEU A 1 92 ? 8.951 0.285 5.866 1.00 98.19 92 LEU A O 1
ATOM 734 N N . LEU A 1 93 ? 6.797 -0.354 5.854 1.00 97.75 93 LEU A N 1
ATOM 735 C CA . LEU A 1 93 ? 6.653 -0.246 4.403 1.00 97.75 93 LEU A CA 1
ATOM 736 C C . LEU A 1 93 ? 6.742 1.199 3.915 1.00 97.75 93 LEU A C 1
ATOM 738 O O . LEU A 1 93 ? 7.325 1.427 2.864 1.00 97.75 93 LEU A O 1
ATOM 742 N N . ALA A 1 94 ? 6.250 2.181 4.671 1.00 97.69 94 ALA A N 1
ATOM 743 C CA . ALA A 1 94 ? 6.437 3.591 4.334 1.00 97.69 94 ALA A CA 1
ATOM 744 C C . ALA A 1 94 ? 7.921 3.997 4.381 1.00 97.69 94 ALA A C 1
ATOM 746 O O . ALA A 1 94 ? 8.396 4.695 3.488 1.00 97.69 94 ALA A O 1
ATOM 747 N N . LEU A 1 95 ? 8.664 3.523 5.387 1.00 96.56 95 LEU A N 1
ATOM 748 C CA . LEU A 1 95 ? 10.106 3.752 5.507 1.00 96.56 95 LEU A CA 1
ATOM 749 C C . LEU A 1 95 ? 10.917 3.028 4.427 1.00 96.56 95 LEU A C 1
ATOM 751 O O . LEU A 1 95 ? 11.984 3.510 4.067 1.00 96.56 95 LEU A O 1
ATOM 755 N N . ALA A 1 96 ? 10.435 1.897 3.911 1.00 95.88 96 ALA A N 1
ATOM 756 C CA . ALA A 1 96 ? 11.041 1.231 2.762 1.00 95.88 96 ALA A CA 1
ATOM 757 C C . ALA A 1 96 ? 10.706 1.960 1.450 1.00 95.88 96 ALA A C 1
ATOM 759 O O . ALA A 1 96 ? 11.589 2.201 0.632 1.00 95.88 96 ALA A O 1
ATOM 760 N N . PHE A 1 97 ? 9.438 2.339 1.271 1.00 96.56 97 PHE A N 1
ATOM 761 C CA . PHE A 1 97 ? 8.907 2.938 0.050 1.00 96.56 97 PHE A CA 1
ATOM 762 C C . PHE A 1 97 ? 9.457 4.335 -0.206 1.00 96.56 97 PHE A C 1
ATOM 764 O O . PHE A 1 97 ? 10.005 4.583 -1.272 1.00 96.56 97 PHE A O 1
ATOM 771 N N . VAL A 1 98 ? 9.347 5.247 0.763 1.00 94.94 98 VAL A N 1
ATOM 772 C CA . VAL A 1 98 ? 9.633 6.670 0.532 1.00 94.94 98 VAL A CA 1
ATOM 773 C C . VAL A 1 98 ? 11.082 6.912 0.088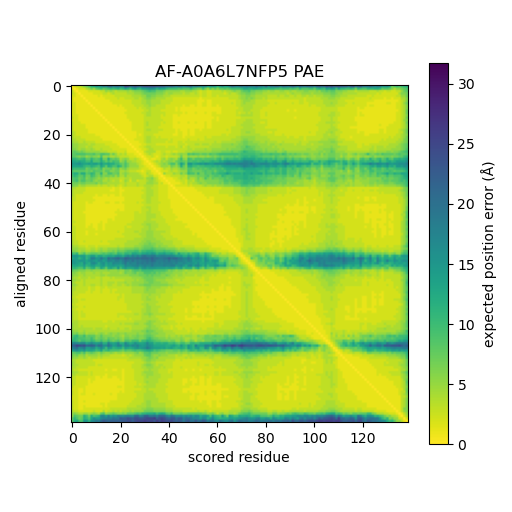 1.00 94.94 98 VAL A C 1
ATOM 775 O O . VAL A 1 98 ? 11.264 7.540 -0.954 1.00 94.94 98 VAL A O 1
ATOM 778 N N . PRO A 1 99 ? 12.120 6.413 0.787 1.00 93.06 99 PRO A N 1
ATOM 779 C CA . PRO A 1 99 ? 13.497 6.615 0.348 1.00 93.06 99 PRO A CA 1
ATOM 780 C C . PRO A 1 99 ? 13.771 5.953 -1.001 1.00 93.06 99 PRO A C 1
ATOM 782 O O . PRO A 1 99 ? 14.391 6.569 -1.855 1.00 93.06 99 PRO A O 1
ATOM 785 N N . ASN A 1 100 ? 13.272 4.733 -1.215 1.00 93.19 100 ASN A N 1
ATOM 786 C CA . ASN A 1 100 ? 13.529 3.975 -2.438 1.00 93.19 100 ASN A CA 1
ATOM 787 C C . ASN A 1 100 ? 12.841 4.604 -3.665 1.00 93.19 100 ASN A C 1
ATOM 789 O O . ASN A 1 100 ? 13.415 4.626 -4.752 1.00 93.19 100 ASN A O 1
ATOM 793 N N . TRP A 1 101 ? 11.650 5.180 -3.477 1.00 92.50 101 TRP A N 1
ATOM 794 C CA . TRP A 1 101 ? 10.935 5.938 -4.501 1.00 92.50 101 TRP A CA 1
ATOM 795 C C . TRP A 1 101 ? 11.654 7.236 -4.864 1.00 92.50 101 TRP A C 1
ATOM 797 O O . TRP A 1 101 ? 11.830 7.542 -6.040 1.00 92.50 101 TRP A O 1
ATOM 807 N N . PHE A 1 102 ? 12.133 7.976 -3.865 1.00 89.00 102 PHE A N 1
ATOM 808 C CA . PHE A 1 102 ? 12.906 9.192 -4.095 1.00 89.00 102 PHE A CA 1
ATOM 809 C C . PHE A 1 102 ? 14.277 8.916 -4.726 1.00 89.00 102 PHE A C 1
ATOM 811 O O . PHE A 1 102 ? 14.689 9.649 -5.623 1.00 89.00 102 PHE A O 1
ATOM 818 N N . GLU A 1 103 ? 14.965 7.849 -4.309 1.00 88.56 103 GLU A N 1
ATOM 819 C CA . GLU A 1 103 ? 16.206 7.392 -4.945 1.00 88.56 103 GLU A CA 1
ATOM 820 C C . GLU A 1 103 ? 15.974 7.101 -6.436 1.00 88.56 103 GLU A C 1
ATOM 822 O O . GLU A 1 103 ? 16.709 7.592 -7.290 1.00 88.56 103 GLU A O 1
ATOM 827 N N . TYR A 1 104 ? 14.890 6.393 -6.758 1.00 83.06 104 TYR A N 1
ATOM 828 C CA . TYR A 1 104 ? 14.500 6.111 -8.136 1.00 83.06 104 TYR A CA 1
ATOM 829 C C . TYR A 1 104 ? 14.161 7.382 -8.933 1.00 83.06 104 TYR A C 1
ATOM 831 O O . TYR A 1 104 ? 14.688 7.589 -10.024 1.00 83.06 104 TYR A O 1
ATOM 839 N N . ALA A 1 105 ? 13.338 8.273 -8.372 1.00 80.38 105 ALA A N 1
ATOM 840 C CA . ALA A 1 105 ? 12.896 9.499 -9.036 1.00 80.38 1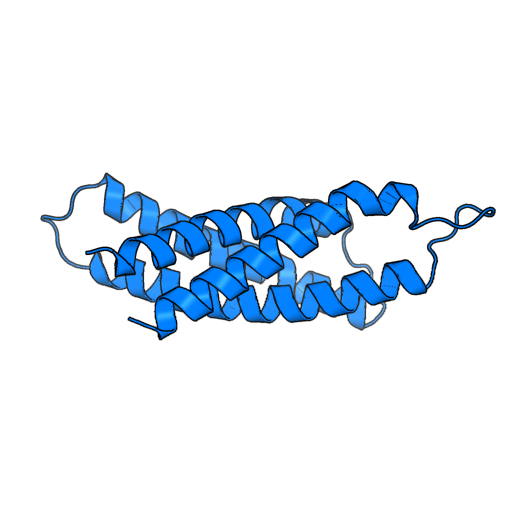05 ALA A CA 1
ATOM 841 C C . ALA A 1 105 ? 14.037 10.498 -9.312 1.00 80.38 105 ALA A C 1
ATOM 843 O O . ALA A 1 105 ? 13.958 11.276 -10.262 1.00 80.38 105 ALA A O 1
ATOM 844 N N . TRP A 1 106 ? 15.098 10.485 -8.500 1.00 82.31 106 TRP A N 1
ATOM 845 C CA . TRP A 1 106 ? 16.269 11.354 -8.665 1.00 82.31 106 TRP A CA 1
ATOM 846 C C . TRP A 1 106 ? 17.469 10.668 -9.327 1.00 82.31 106 TRP A C 1
ATOM 848 O O . TRP A 1 106 ? 18.576 11.208 -9.296 1.00 82.31 106 TRP A O 1
ATOM 858 N N . GLY A 1 107 ? 17.264 9.507 -9.954 1.00 70.88 107 GLY A N 1
ATOM 859 C CA . GLY A 1 107 ? 18.295 8.831 -10.744 1.00 70.88 107 GLY A CA 1
ATOM 860 C C . GLY A 1 107 ? 19.462 8.292 -9.914 1.00 70.88 107 GLY A C 1
ATOM 861 O O . GLY A 1 107 ? 20.573 8.164 -10.428 1.00 70.88 107 GLY A O 1
ATOM 862 N N . SER A 1 108 ? 19.240 8.002 -8.630 1.00 74.56 108 SER A N 1
ATOM 863 C CA . SER A 1 108 ? 20.217 7.328 -7.779 1.00 74.56 108 SER A CA 1
ATOM 864 C C . SER A 1 108 ? 19.945 5.817 -7.711 1.00 74.56 108 SER A C 1
ATOM 866 O O . SER A 1 108 ? 18.958 5.310 -8.247 1.00 74.56 108 SER A O 1
ATOM 868 N N . ASN A 1 109 ? 20.860 5.066 -7.088 1.00 75.94 109 ASN A N 1
ATOM 869 C CA . ASN A 1 109 ? 20.802 3.603 -7.004 1.00 75.94 109 ASN A CA 1
ATOM 870 C C . ASN A 1 109 ? 19.678 3.120 -6.067 1.00 75.94 109 ASN A C 1
ATOM 872 O O . ASN A 1 109 ? 19.953 2.653 -4.957 1.00 75.94 109 ASN A O 1
ATOM 876 N N . SER A 1 110 ? 18.426 3.183 -6.531 1.00 83.88 110 SER A N 1
ATOM 877 C CA . SER A 1 110 ? 17.314 2.482 -5.882 1.00 83.88 110 SER A CA 1
ATOM 878 C C . SER A 1 110 ? 17.604 0.980 -5.816 1.00 83.88 110 SER A C 1
ATOM 880 O O . SER A 1 110 ? 18.299 0.420 -6.670 1.00 83.88 110 SER A O 1
ATOM 882 N N . LYS A 1 111 ? 17.107 0.308 -4.777 1.00 87.75 111 LYS A N 1
ATOM 883 C CA . LYS A 1 111 ? 17.433 -1.097 -4.503 1.00 87.75 111 LYS A CA 1
ATOM 884 C C . LYS A 1 111 ? 16.339 -2.005 -5.079 1.00 87.75 111 LYS A C 1
ATOM 886 O O . LYS A 1 111 ? 15.245 -2.041 -4.512 1.00 87.75 111 LYS A O 1
ATOM 891 N N . PRO A 1 112 ? 16.610 -2.821 -6.120 1.00 87.88 112 PRO A N 1
ATOM 892 C CA . PRO A 1 112 ? 15.579 -3.651 -6.754 1.00 87.88 112 PRO A CA 1
ATOM 893 C C . PRO A 1 112 ? 14.893 -4.621 -5.788 1.00 87.88 112 PRO A C 1
ATOM 895 O O . PRO A 1 112 ? 13.688 -4.838 -5.866 1.00 87.88 112 PRO A O 1
ATOM 898 N N . ILE A 1 113 ? 15.642 -5.174 -4.830 1.00 92.06 113 ILE A N 1
ATOM 899 C CA . ILE A 1 113 ? 15.088 -6.088 -3.822 1.00 92.06 113 ILE A CA 1
ATOM 900 C C . ILE A 1 113 ? 14.067 -5.401 -2.905 1.00 92.06 113 ILE A C 1
ATOM 902 O O . ILE A 1 113 ? 13.107 -6.033 -2.473 1.00 92.06 113 ILE A O 1
ATOM 906 N N . VAL A 1 114 ? 14.247 -4.105 -2.631 1.00 93.31 114 VAL A N 1
ATOM 907 C CA . VAL A 1 114 ? 13.317 -3.326 -1.807 1.00 93.31 114 VAL A CA 1
ATOM 908 C C . VAL A 1 114 ? 12.010 -3.123 -2.569 1.00 93.31 114 VAL A C 1
ATOM 910 O O . VAL A 1 114 ? 10.952 -3.345 -1.987 1.00 93.31 114 VAL A O 1
ATOM 913 N N . TRP A 1 115 ? 12.077 -2.827 -3.872 1.00 93.56 115 TRP A N 1
ATOM 914 C CA . TRP A 1 115 ? 10.895 -2.767 -4.740 1.00 93.56 115 TRP A CA 1
ATOM 915 C C . TRP A 1 115 ? 10.109 -4.076 -4.746 1.00 93.56 115 TRP A C 1
ATOM 917 O O . TRP A 1 115 ? 8.926 -4.063 -4.447 1.00 93.56 115 TRP A O 1
ATOM 927 N N . HIS A 1 116 ? 10.761 -5.228 -4.908 1.00 93.31 116 HIS A N 1
ATOM 928 C CA . HIS A 1 116 ? 10.055 -6.518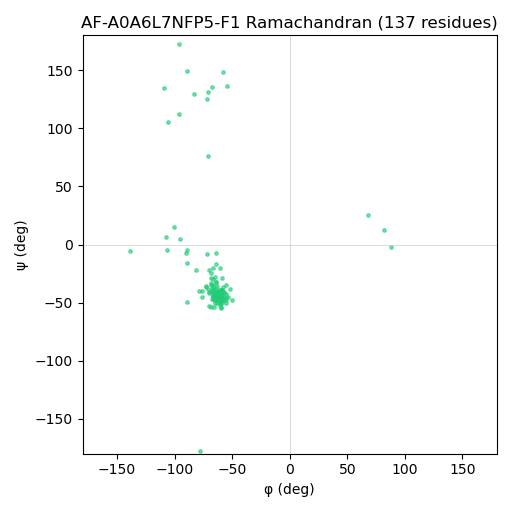 -4.879 1.00 93.31 116 HIS A CA 1
ATOM 929 C C . HIS A 1 116 ? 9.308 -6.763 -3.559 1.00 93.31 116 HIS A C 1
ATOM 931 O O . HIS A 1 116 ? 8.191 -7.288 -3.553 1.00 93.31 116 HIS A O 1
ATOM 937 N N . VAL A 1 117 ? 9.912 -6.379 -2.427 1.00 95.62 117 VAL A N 1
ATOM 938 C CA . VAL A 1 117 ? 9.259 -6.471 -1.114 1.00 95.62 117 VAL A CA 1
ATOM 939 C C . VAL A 1 117 ? 8.061 -5.526 -1.042 1.00 95.62 117 VAL A C 1
ATOM 941 O O . VAL A 1 117 ? 6.996 -5.941 -0.590 1.00 95.62 117 VAL A O 1
ATOM 944 N N . ILE A 1 118 ? 8.216 -4.284 -1.501 1.00 96.56 118 ILE A N 1
ATOM 945 C CA . ILE A 1 118 ? 7.154 -3.273 -1.557 1.00 96.56 118 ILE A CA 1
ATOM 946 C C . ILE A 1 118 ? 5.993 -3.761 -2.435 1.00 96.56 118 ILE A C 1
ATOM 948 O O . ILE A 1 118 ? 4.862 -3.832 -1.953 1.00 96.56 118 ILE A O 1
ATOM 952 N N . ASP A 1 119 ? 6.275 -4.155 -3.675 1.00 95.50 119 ASP A N 1
ATOM 953 C CA . ASP A 1 119 ? 5.297 -4.530 -4.704 1.00 95.50 119 ASP A CA 1
ATOM 954 C C . ASP A 1 119 ? 4.543 -5.815 -4.351 1.00 95.50 119 ASP A C 1
ATOM 956 O O . ASP A 1 119 ? 3.434 -6.048 -4.823 1.00 95.50 119 ASP A O 1
ATOM 960 N N . THR A 1 120 ? 5.105 -6.631 -3.456 1.00 96.06 120 THR A N 1
ATOM 961 C CA . THR A 1 120 ? 4.425 -7.806 -2.900 1.00 96.06 120 THR A CA 1
ATOM 962 C C . THR A 1 120 ? 3.633 -7.457 -1.638 1.00 96.06 120 THR A C 1
ATOM 964 O O . THR A 1 120 ? 2.465 -7.826 -1.497 1.00 96.06 120 THR A O 1
ATOM 967 N N . ALA A 1 121 ? 4.255 -6.766 -0.680 1.00 97.56 121 ALA A N 1
ATOM 968 C CA . ALA A 1 121 ? 3.685 -6.576 0.649 1.00 97.56 121 ALA A CA 1
ATOM 969 C C . ALA A 1 121 ? 2.608 -5.484 0.690 1.00 97.56 121 ALA A C 1
ATOM 971 O O . ALA A 1 121 ? 1.587 -5.665 1.360 1.00 97.56 121 ALA A O 1
ATOM 972 N N . LEU A 1 122 ? 2.799 -4.365 -0.019 1.00 97.25 122 LEU A N 1
ATOM 973 C CA . LEU A 1 122 ? 1.845 -3.253 0.008 1.00 97.25 122 LEU A CA 1
ATOM 974 C C . LEU A 1 122 ? 0.474 -3.635 -0.547 1.00 97.25 122 LEU A C 1
ATOM 976 O O . LEU A 1 122 ? -0.507 -3.361 0.147 1.00 97.25 122 LEU A O 1
ATOM 980 N N . PRO A 1 123 ? 0.353 -4.303 -1.710 1.00 98.19 123 PRO A N 1
ATOM 981 C CA . PRO A 1 123 ? -0.952 -4.730 -2.206 1.00 98.19 123 PRO A CA 1
ATOM 982 C C . PRO A 1 123 ? -1.704 -5.617 -1.219 1.00 98.19 123 PRO A C 1
ATOM 984 O O . PRO A 1 123 ? -2.900 -5.431 -0.997 1.00 98.19 123 PRO A O 1
ATOM 987 N N . LEU A 1 124 ? -1.001 -6.545 -0.564 1.00 98.06 124 LEU A N 1
ATOM 988 C CA . LEU A 1 124 ? -1.598 -7.414 0.447 1.00 98.06 124 LEU A CA 1
ATOM 989 C C . LEU A 1 124 ? -2.093 -6.609 1.652 1.00 98.06 124 LEU A C 1
ATOM 991 O O . LEU A 1 124 ? -3.229 -6.794 2.091 1.00 98.06 124 LEU A O 1
ATOM 995 N N . MET A 1 125 ? -1.279 -5.686 2.168 1.00 98.00 125 MET A N 1
ATOM 996 C CA . MET A 1 125 ? -1.674 -4.842 3.297 1.00 98.00 125 MET A CA 1
ATOM 997 C C . MET A 1 125 ? -2.838 -3.909 2.948 1.00 98.00 125 MET A C 1
ATOM 999 O O . MET A 1 125 ? -3.787 -3.803 3.729 1.00 98.00 125 MET A O 1
ATOM 1003 N N . PHE A 1 126 ? -2.824 -3.301 1.760 1.00 98.56 126 PHE A N 1
ATOM 1004 C CA . PHE A 1 126 ? -3.931 -2.495 1.252 1.00 98.56 126 PHE A CA 1
ATOM 1005 C C . PHE A 1 126 ? -5.213 -3.311 1.114 1.00 98.56 126 PHE A C 1
ATOM 1007 O O . PHE A 1 126 ? -6.261 -2.849 1.556 1.00 98.56 126 PHE A O 1
ATOM 1014 N N . ALA A 1 127 ? -5.154 -4.535 0.584 1.00 98.31 127 ALA A N 1
ATOM 1015 C CA . ALA A 1 127 ? -6.323 -5.404 0.470 1.00 98.31 127 ALA A CA 1
ATOM 1016 C C . ALA A 1 127 ? -6.892 -5.801 1.846 1.00 98.31 127 ALA A C 1
ATOM 1018 O O . ALA A 1 127 ? -8.110 -5.771 2.052 1.00 98.31 127 ALA A O 1
ATOM 1019 N N . VAL A 1 128 ? -6.026 -6.128 2.813 1.00 97.62 128 VAL A N 1
ATOM 1020 C CA . VAL A 1 128 ? -6.432 -6.456 4.191 1.00 97.62 128 VAL A CA 1
ATOM 1021 C C . VAL A 1 128 ? -7.104 -5.260 4.868 1.00 97.62 128 VAL A C 1
ATOM 1023 O O . VAL A 1 128 ? -8.156 -5.412 5.499 1.00 97.62 128 VAL A O 1
ATOM 1026 N N . GLU A 1 129 ? -6.526 -4.068 4.734 1.00 9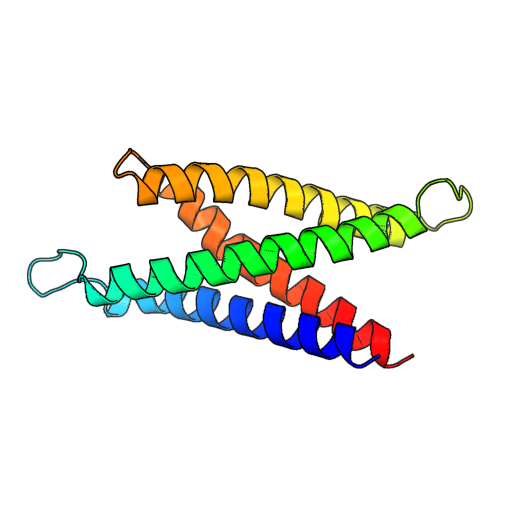7.62 129 GLU A N 1
ATOM 1027 C CA . GLU A 1 129 ? -7.084 -2.853 5.322 1.00 97.62 129 GLU A CA 1
ATOM 1028 C C . GLU A 1 129 ? -8.373 -2.417 4.618 1.00 97.62 129 GLU A C 1
ATOM 1030 O O . GLU A 1 129 ? -9.355 -2.074 5.281 1.00 97.62 129 GLU A O 1
ATOM 1035 N N . ALA A 1 130 ? -8.426 -2.513 3.288 1.00 97.62 130 ALA A N 1
ATOM 1036 C CA . ALA A 1 130 ? -9.633 -2.264 2.513 1.00 97.62 130 ALA A CA 1
ATOM 1037 C C . ALA A 1 130 ? -10.788 -3.145 2.997 1.00 97.62 130 ALA A C 1
ATOM 1039 O O . ALA A 1 130 ? -11.882 -2.641 3.266 1.00 97.62 130 ALA A O 1
ATOM 1040 N N . HIS A 1 131 ? -10.546 -4.445 3.177 1.00 97.00 131 HIS A N 1
ATOM 1041 C CA . HIS A 1 131 ? -11.547 -5.382 3.685 1.00 97.00 131 HIS A CA 1
ATOM 1042 C C . HIS A 1 131 ? -12.040 -5.012 5.088 1.00 97.00 131 HIS A C 1
ATOM 1044 O O . HIS A 1 131 ? -13.250 -5.011 5.338 1.00 97.00 131 HIS A O 1
ATOM 1050 N N . ARG A 1 132 ? -11.124 -4.63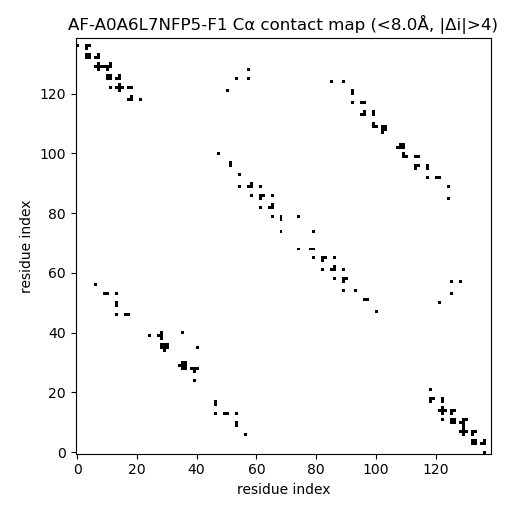3 5.992 1.00 95.12 132 ARG A N 1
ATOM 1051 C CA . ARG A 1 132 ? -11.468 -4.168 7.345 1.00 95.12 132 ARG A CA 1
ATOM 1052 C C . ARG A 1 132 ? -12.377 -2.939 7.294 1.00 95.12 132 ARG A C 1
ATOM 1054 O O . ARG A 1 132 ? -13.425 -2.933 7.938 1.00 95.12 132 ARG A O 1
ATOM 1061 N N . LEU A 1 133 ? -11.998 -1.926 6.515 1.00 95.56 133 LEU A N 1
ATOM 1062 C CA . LEU A 1 133 ? -12.756 -0.682 6.368 1.00 95.56 133 LEU A CA 1
ATOM 1063 C C . LEU A 1 133 ? -14.135 -0.915 5.743 1.00 95.56 133 LEU A C 1
ATOM 1065 O O . LEU A 1 133 ? -15.104 -0.274 6.149 1.00 95.56 133 LEU A O 1
ATOM 1069 N N . TRP A 1 134 ? -14.247 -1.859 4.804 1.00 95.31 134 TRP A N 1
ATOM 1070 C CA . TRP A 1 134 ? -15.529 -2.237 4.212 1.00 95.31 134 TRP A CA 1
ATOM 1071 C C . TRP A 1 134 ? -16.469 -2.833 5.263 1.00 95.31 134 TRP A C 1
ATOM 1073 O O . TRP A 1 134 ? -17.601 -2.375 5.427 1.00 95.31 134 TRP A O 1
ATOM 1083 N N . ARG A 1 135 ? -15.979 -3.811 6.037 1.00 92.50 135 ARG A N 1
ATOM 1084 C CA . ARG A 1 135 ? -16.758 -4.489 7.088 1.00 92.50 135 ARG A CA 1
ATOM 1085 C C . ARG A 1 135 ? -17.122 -3.586 8.260 1.00 92.50 135 ARG A C 1
ATOM 1087 O O . ARG A 1 135 ? -18.184 -3.755 8.846 1.00 92.50 135 ARG A O 1
ATOM 1094 N N . ALA A 1 136 ? -16.300 -2.588 8.566 1.00 84.75 136 ALA A N 1
ATOM 1095 C CA . ALA A 1 136 ? -16.616 -1.592 9.586 1.00 84.75 136 ALA A CA 1
ATOM 1096 C C . ALA A 1 136 ? -17.852 -0.728 9.246 1.00 84.75 136 ALA A C 1
ATOM 1098 O O . ALA A 1 136 ? -18.268 0.077 10.071 1.00 84.75 136 ALA A O 1
ATOM 1099 N N . THR A 1 137 ? -18.423 -0.852 8.040 1.00 69.12 137 THR A N 1
ATOM 1100 C CA . THR A 1 137 ? -19.648 -0.141 7.627 1.00 69.12 137 THR A CA 1
ATOM 1101 C C . THR A 1 137 ? -20.897 -1.012 7.535 1.00 69.12 137 THR A C 1
ATOM 1103 O O . THR A 1 137 ? -21.963 -0.480 7.238 1.00 69.12 137 THR A O 1
ATOM 1106 N N . SER A 1 138 ? -20.775 -2.328 7.736 1.00 58.09 138 SER A N 1
ATOM 1107 C CA . SER A 1 138 ? -21.901 -3.276 7.722 1.00 58.09 138 SER A CA 1
ATOM 1108 C C . SER A 1 138 ? -22.468 -3.576 9.115 1.00 58.09 138 SER A C 1
ATOM 1110 O O . SER A 1 138 ? -23.322 -4.449 9.240 1.00 58.09 138 SER A O 1
ATOM 1112 N N . VAL A 1 139 ? -21.964 -2.883 10.138 1.00 48.16 139 VAL A N 1
ATOM 1113 C CA . VAL A 1 139 ? -22.444 -2.880 11.527 1.00 48.16 139 VAL A CA 1
ATOM 1114 C C . VAL A 1 139 ? -22.963 -1.480 11.820 1.00 48.16 139 VAL A C 1
ATOM 1116 O O . VAL A 1 139 ? -24.025 -1.379 12.463 1.00 48.16 139 VAL A O 1
#

Mean predicted aligned error: 4.54 Å